Protein AF-A0A8S2Y217-F1 (afdb_monomer_lite)

Sequence (76 aa):
MLKLDKTIRDFVEKLRQCLPKQCKLPRSDYGSPAILQYYLHQLQDILKFQDLQDVFYCFRKLDNAIFFFLMREQCM

Secondary structure (DSSP, 8-state):
-------HHHHHHHHHHHS-S------GGG-HHHHHHHHHHHTHHHHT-TTHHHHHHHHHHHHHHHHHHHHHHHT-

Radius of gyration: 17.83 Å; chains: 1; bounding box: 34×36×47 Å

Structure (mmCIF, N/CA/C/O backbone):
data_AF-A0A8S2Y217-F1
#
_entry.id   AF-A0A8S2Y217-F1
#
loop_
_atom_site.group_PDB
_atom_site.id
_atom_site.type_symbol
_atom_site.label_atom_id
_atom_site.label_alt_id
_atom_site.label_comp_id
_atom_site.label_asym_id
_atom_site.label_entity_id
_atom_site.label_seq_id
_atom_site.pdbx_PDB_ins_code
_atom_site.Cartn_x
_atom_site.Cartn_y
_atom_site.Cartn_z
_atom_site.occupancy
_atom_site.B_iso_or_equiv
_atom_site.auth_seq_id
_atom_site.auth_comp_id
_atom_site.auth_asym_id
_atom_site.auth_atom_id
_atom_site.pdbx_PDB_model_num
ATOM 1 N N . MET A 1 1 ? -12.863 17.071 18.177 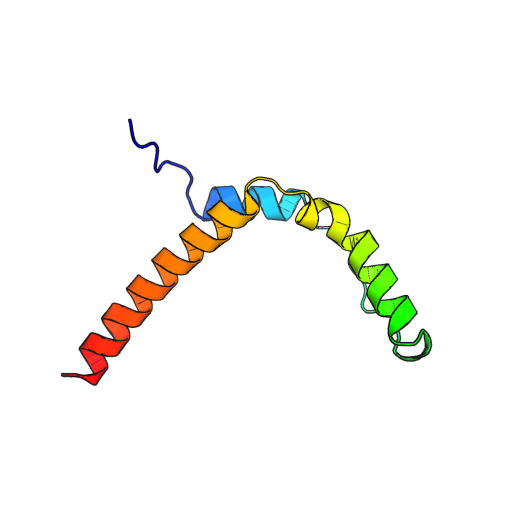1.00 31.25 1 MET A N 1
ATOM 2 C CA . MET A 1 1 ? -13.618 16.521 17.029 1.00 31.25 1 MET A CA 1
ATOM 3 C C . MET A 1 1 ? -12.726 15.512 16.303 1.00 31.25 1 MET A C 1
ATOM 5 O O . MET A 1 1 ? -12.091 15.846 15.314 1.00 31.25 1 MET A O 1
ATOM 9 N N . LEU A 1 2 ? -12.586 14.304 16.862 1.00 31.34 2 LEU A N 1
ATOM 10 C CA . LEU A 1 2 ? -11.761 13.227 16.298 1.00 31.34 2 LEU A CA 1
ATOM 11 C C . LEU A 1 2 ? -12.609 12.454 15.282 1.00 31.34 2 LEU A C 1
ATOM 13 O O . LEU A 1 2 ? -13.356 11.554 15.651 1.00 31.34 2 LEU A O 1
ATOM 17 N N . LYS A 1 3 ? -12.537 12.850 14.008 1.00 36.28 3 LYS A N 1
ATOM 18 C CA . LYS A 1 3 ? -13.165 12.119 12.900 1.00 36.28 3 LYS A CA 1
ATOM 19 C C . LYS A 1 3 ? -12.360 10.847 12.603 1.00 36.28 3 LYS A C 1
ATOM 21 O O . LYS A 1 3 ? -11.527 10.842 11.704 1.00 36.28 3 LYS A O 1
ATOM 26 N N . LEU A 1 4 ? -12.596 9.774 13.353 1.00 51.78 4 LEU A N 1
ATOM 27 C CA . LEU A 1 4 ? -12.263 8.412 12.915 1.00 51.78 4 LEU A CA 1
ATOM 28 C C . LEU A 1 4 ? -13.444 7.870 12.100 1.00 51.78 4 LEU A C 1
ATOM 30 O O . LEU A 1 4 ? -14.170 6.999 12.553 1.00 51.78 4 LEU A O 1
ATOM 34 N N . ASP A 1 5 ? -13.654 8.442 10.916 1.00 54.22 5 ASP A N 1
ATOM 35 C CA . ASP A 1 5 ? -14.790 8.115 10.034 1.00 54.22 5 ASP A CA 1
ATOM 36 C C . ASP A 1 5 ? -14.322 7.747 8.614 1.00 54.22 5 ASP A C 1
ATOM 38 O O . ASP A 1 5 ? -15.041 7.892 7.631 1.00 54.22 5 ASP A O 1
ATOM 42 N N . LYS A 1 6 ? -13.057 7.326 8.476 1.00 61.16 6 LYS A N 1
ATOM 43 C CA . LYS A 1 6 ? -12.569 6.666 7.260 1.00 61.16 6 LYS A CA 1
ATOM 44 C C . LYS A 1 6 ? -12.354 5.198 7.595 1.00 61.16 6 LYS A C 1
ATOM 46 O O . LYS A 1 6 ? -11.484 4.855 8.397 1.00 61.16 6 LYS A O 1
ATOM 51 N N . THR A 1 7 ? -13.163 4.336 7.000 1.00 74.81 7 THR A N 1
ATOM 52 C CA . THR A 1 7 ? -13.061 2.886 7.163 1.00 74.81 7 THR A CA 1
ATOM 53 C C . THR A 1 7 ? -11.850 2.360 6.388 1.00 74.81 7 THR A C 1
ATOM 55 O O . THR A 1 7 ? -11.467 2.936 5.370 1.00 74.81 7 THR A O 1
ATOM 58 N N . ILE A 1 8 ? -11.269 1.223 6.799 1.00 80.06 8 ILE A N 1
ATOM 59 C CA . ILE A 1 8 ? -10.200 0.536 6.033 1.00 80.06 8 ILE A CA 1
ATOM 60 C C . ILE A 1 8 ? -10.621 0.346 4.566 1.00 80.06 8 ILE A C 1
ATOM 62 O O . ILE A 1 8 ? -9.814 0.506 3.656 1.00 80.06 8 ILE A O 1
ATOM 66 N N . ARG A 1 9 ? -11.914 0.099 4.327 1.00 84.12 9 ARG A N 1
ATOM 67 C CA . ARG A 1 9 ? -12.510 0.013 2.991 1.00 84.12 9 ARG A CA 1
ATOM 68 C C . ARG A 1 9 ? -12.288 1.268 2.139 1.00 84.12 9 ARG A C 1
ATOM 70 O O . ARG A 1 9 ? -11.927 1.140 0.974 1.00 84.12 9 ARG A O 1
ATOM 77 N N . ASP A 1 10 ? -12.473 2.459 2.703 1.00 86.00 10 ASP A N 1
ATOM 78 C CA . ASP A 1 10 ? -12.340 3.723 1.965 1.00 86.00 10 ASP A CA 1
ATOM 79 C C . ASP A 1 10 ? -10.883 3.989 1.584 1.00 86.00 10 ASP A C 1
ATOM 81 O O . ASP A 1 10 ? -10.587 4.498 0.502 1.00 86.00 10 ASP A O 1
ATOM 85 N N . PHE A 1 11 ? -9.960 3.597 2.462 1.00 84.75 11 PHE A N 1
ATOM 86 C CA . PHE A 1 11 ? -8.531 3.614 2.181 1.00 84.75 11 PHE A CA 1
ATOM 87 C C . PHE A 1 11 ? -8.146 2.622 1.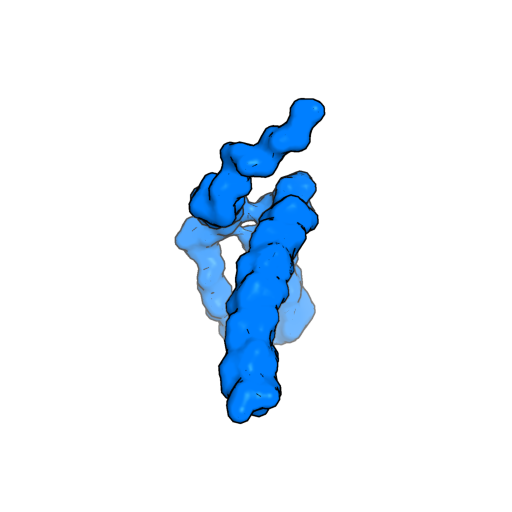081 1.00 84.75 11 PHE A C 1
ATOM 89 O O . PHE A 1 11 ? -7.408 2.987 0.168 1.00 84.75 11 PHE A O 1
ATOM 96 N N . VAL A 1 12 ? -8.676 1.397 1.125 1.00 86.69 12 VAL A 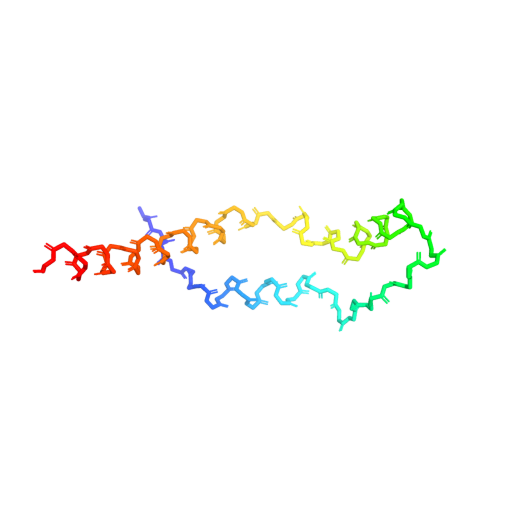N 1
ATOM 97 C CA . VAL A 1 12 ? -8.422 0.370 0.105 1.00 86.69 12 VAL A CA 1
ATOM 98 C C . VAL A 1 12 ? -8.966 0.793 -1.260 1.00 86.69 12 VAL A C 1
ATOM 100 O O . VAL A 1 12 ? -8.257 0.650 -2.251 1.00 86.69 12 VAL A O 1
ATOM 103 N N . GLU A 1 13 ? -10.166 1.375 -1.339 1.00 88.81 13 GLU A N 1
ATOM 104 C CA . GLU A 1 13 ? -10.702 1.874 -2.616 1.00 88.81 13 GLU A CA 1
ATOM 105 C C . GLU A 1 13 ? -9.881 3.036 -3.181 1.00 88.81 13 GLU A C 1
ATOM 107 O O . GLU A 1 13 ? -9.613 3.068 -4.381 1.00 88.81 13 GLU A O 1
ATOM 112 N N . LYS A 1 14 ? -9.412 3.960 -2.335 1.00 87.31 14 LYS A N 1
ATOM 113 C CA . LYS A 1 14 ? -8.513 5.038 -2.777 1.00 87.31 14 LYS A CA 1
ATOM 114 C C . LYS A 1 14 ? -7.175 4.501 -3.275 1.00 87.31 14 LYS A C 1
ATOM 116 O O . LYS A 1 14 ? -6.716 4.904 -4.338 1.00 87.31 14 LYS A O 1
ATOM 121 N N . LEU A 1 15 ? -6.578 3.546 -2.564 1.00 86.94 15 LEU A N 1
ATOM 122 C CA . LEU A 1 15 ? -5.342 2.899 -3.009 1.00 86.94 15 LEU A CA 1
ATOM 123 C C . LEU A 1 15 ? -5.538 2.123 -4.310 1.00 86.94 15 LEU A C 1
ATOM 125 O O . LEU A 1 15 ? -4.672 2.166 -5.179 1.00 86.94 15 LEU A O 1
ATOM 129 N N . ARG A 1 16 ? -6.693 1.472 -4.487 1.00 88.31 16 ARG A N 1
ATOM 130 C CA . ARG A 1 16 ? -7.064 0.790 -5.732 1.00 88.31 16 ARG A CA 1
ATOM 131 C C . ARG A 1 16 ? -7.112 1.742 -6.923 1.00 88.31 16 ARG A C 1
ATOM 133 O O . ARG A 1 16 ? -6.760 1.334 -8.023 1.00 88.31 16 ARG A O 1
ATOM 140 N N . GLN A 1 17 ? -7.518 2.992 -6.711 1.00 88.31 17 GLN A N 1
ATOM 141 C CA . GLN A 1 17 ? -7.520 4.022 -7.754 1.00 88.31 17 GLN A CA 1
ATOM 142 C C . GLN A 1 17 ? -6.110 4.522 -8.096 1.00 88.31 17 GLN A C 1
ATOM 144 O O . GLN A 1 17 ? -5.865 4.871 -9.247 1.00 88.31 17 GLN A O 1
ATOM 149 N N . CYS A 1 18 ? -5.190 4.534 -7.127 1.00 87.69 18 CYS A N 1
ATOM 150 C CA . CYS A 1 18 ? -3.787 4.913 -7.335 1.00 87.69 18 CYS A CA 1
ATOM 151 C C . CYS A 1 18 ? -2.915 3.773 -7.890 1.00 87.69 18 CYS A C 1
ATOM 153 O O . CYS A 1 18 ? -1.800 4.021 -8.343 1.00 87.69 18 CYS A O 1
ATOM 155 N N . LEU A 1 19 ? -3.385 2.525 -7.831 1.00 88.06 19 LEU A N 1
ATOM 156 C CA . LEU A 1 19 ? -2.675 1.372 -8.379 1.00 88.06 19 LEU A CA 1
ATOM 157 C C . LEU A 1 19 ? -2.725 1.381 -9.920 1.00 88.06 19 LEU A C 1
ATOM 159 O O . LEU A 1 19 ? -3.781 1.639 -10.508 1.00 88.06 19 LEU A O 1
ATOM 163 N N . PRO A 1 20 ? -1.619 1.035 -10.605 1.00 88.88 20 PRO A 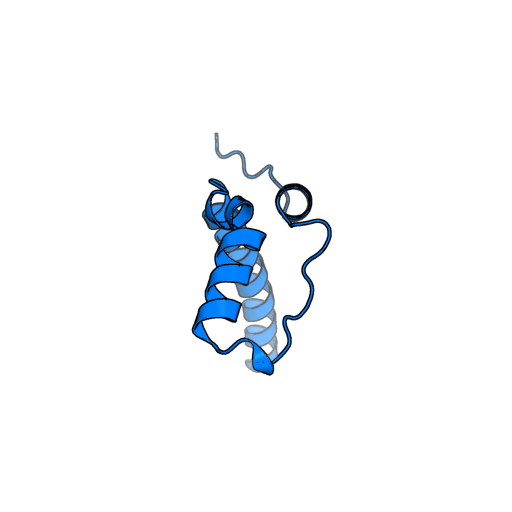N 1
ATOM 164 C CA . PRO A 1 20 ? -1.634 0.881 -12.052 1.00 88.88 20 PRO A CA 1
ATOM 165 C C . PRO A 1 20 ? -2.586 -0.254 -12.449 1.00 88.88 20 PRO A C 1
ATOM 167 O O . PRO A 1 20 ? -2.584 -1.332 -11.852 1.00 88.88 20 PRO A O 1
ATOM 170 N N . LYS A 1 21 ? -3.373 -0.044 -13.513 1.00 84.81 21 LYS A N 1
ATOM 171 C CA . LYS A 1 21 ? -4.319 -1.054 -14.032 1.00 84.81 21 LYS A CA 1
ATOM 172 C C . LYS A 1 21 ? -3.634 -2.369 -14.412 1.00 84.81 21 LYS A C 1
ATOM 174 O O . LYS A 1 21 ? -4.267 -3.420 -14.405 1.00 84.81 21 LYS A O 1
ATOM 179 N N . GLN A 1 22 ? -2.363 -2.296 -14.800 1.00 83.62 22 GLN A N 1
ATOM 180 C CA . GLN A 1 22 ? -1.538 -3.441 -15.150 1.00 83.62 22 GLN A CA 1
ATOM 181 C C . GLN A 1 22 ? -0.121 -3.210 -14.630 1.00 83.62 22 GLN A C 1
ATOM 183 O O . GLN A 1 22 ? 0.524 -2.241 -15.014 1.00 83.62 22 GLN A O 1
ATOM 188 N N . CYS A 1 23 ? 0.378 -4.132 -13.813 1.00 87.00 23 CYS A N 1
ATOM 189 C CA . CYS A 1 23 ? 1.784 -4.212 -13.434 1.00 87.00 23 CYS A CA 1
ATOM 190 C C . CYS A 1 23 ? 2.268 -5.613 -13.818 1.00 87.00 23 CYS A C 1
ATOM 192 O O . CYS A 1 23 ? 1.870 -6.602 -13.203 1.00 87.00 23 CYS A O 1
ATOM 194 N N . LYS A 1 24 ? 3.026 -5.717 -14.916 1.00 86.12 24 LYS A N 1
ATOM 195 C CA . LYS A 1 24 ? 3.535 -7.007 -15.407 1.00 86.12 24 LYS A CA 1
ATOM 196 C C . LYS A 1 24 ? 4.789 -7.368 -14.624 1.00 86.12 24 LYS A C 1
ATOM 198 O O . LYS A 1 24 ? 5.545 -6.481 -14.249 1.00 86.12 24 LYS A O 1
ATOM 203 N N . LEU A 1 25 ? 5.047 -8.661 -14.446 1.00 86.38 25 LEU A N 1
ATOM 204 C CA . LEU A 1 25 ? 6.339 -9.110 -13.938 1.00 86.38 25 LEU A CA 1
ATOM 205 C C . LEU A 1 25 ? 7.396 -8.967 -15.047 1.00 86.38 25 LEU A C 1
ATOM 207 O O . LEU A 1 25 ? 7.284 -9.650 -16.072 1.00 86.38 25 LEU A O 1
ATOM 211 N N . PRO A 1 26 ? 8.392 -8.071 -14.892 1.00 85.12 26 PRO A N 1
ATOM 212 C CA . PRO A 1 26 ? 9.486 -7.965 -15.843 1.00 85.12 26 PRO A CA 1
ATOM 213 C C . PRO A 1 26 ? 10.321 -9.250 -15.815 1.00 85.12 26 PRO A C 1
ATOM 215 O O . PRO A 1 26 ? 10.491 -9.881 -14.772 1.00 85.12 26 PRO A O 1
ATOM 218 N N . ARG A 1 27 ? 10.829 -9.653 -16.982 1.00 84.50 27 ARG A N 1
ATOM 219 C CA . ARG A 1 27 ? 11.676 -10.847 -17.108 1.00 84.50 27 ARG A CA 1
ATOM 220 C C . ARG A 1 27 ? 12.994 -10.659 -16.354 1.00 84.50 27 ARG A C 1
ATOM 222 O O . ARG A 1 27 ? 13.523 -9.552 -16.286 1.00 84.50 27 ARG A O 1
ATOM 229 N N . SER A 1 28 ? 13.561 -11.749 -15.847 1.00 77.81 28 SER A N 1
ATOM 230 C CA . SER A 1 28 ? 14.843 -11.708 -15.131 1.00 77.81 28 SER A CA 1
ATOM 231 C C . SER A 1 28 ? 16.004 -11.192 -15.995 1.00 77.81 28 SER A C 1
ATOM 233 O O . SER A 1 28 ? 16.971 -10.657 -15.459 1.00 77.81 28 SER A O 1
ATOM 235 N N . ASP A 1 29 ? 15.872 -11.269 -17.323 1.00 83.69 29 ASP A N 1
ATOM 236 C CA . ASP A 1 29 ? 16.886 -10.844 -18.298 1.00 83.69 29 ASP A CA 1
ATOM 237 C C . ASP A 1 29 ? 17.145 -9.325 -18.309 1.00 83.69 29 ASP A C 1
ATOM 239 O O . ASP A 1 29 ? 18.186 -8.883 -18.788 1.00 83.69 29 ASP A O 1
ATOM 243 N N . TYR A 1 30 ? 16.227 -8.507 -17.777 1.00 80.00 30 TYR A N 1
ATOM 244 C CA . TYR A 1 30 ? 16.378 -7.044 -17.748 1.00 80.00 30 TYR A CA 1
ATOM 245 C C . TYR A 1 30 ? 17.408 -6.555 -16.710 1.00 80.00 30 TYR A C 1
ATOM 247 O O . TYR A 1 30 ? 17.859 -5.412 -16.786 1.00 80.00 30 TYR A O 1
ATOM 255 N N . GLY A 1 31 ? 17.797 -7.401 -15.750 1.00 88.12 31 GLY A N 1
ATOM 256 C CA . GLY A 1 31 ? 18.707 -7.041 -14.660 1.00 88.12 31 GLY A CA 1
ATOM 257 C C . GLY A 1 31 ? 18.036 -6.244 -13.532 1.00 88.12 31 GLY A C 1
ATOM 258 O O . GLY A 1 31 ? 17.066 -5.509 -13.732 1.00 88.12 31 GLY A O 1
ATOM 259 N N . SER A 1 32 ? 18.564 -6.377 -12.309 1.00 89.00 32 SER A N 1
ATOM 260 C CA . SER A 1 32 ? 17.967 -5.779 -11.104 1.00 89.00 32 SER A CA 1
ATOM 261 C C . SER A 1 32 ? 17.775 -4.251 -11.154 1.00 89.00 32 SER A C 1
ATOM 263 O O . SER A 1 32 ? 16.729 -3.800 -10.678 1.00 89.00 32 SER A O 1
ATOM 265 N N . PRO A 1 33 ? 18.664 -3.431 -11.763 1.00 91.38 33 PRO A N 1
ATOM 266 C CA . PRO A 1 33 ? 18.464 -1.981 -11.801 1.00 91.38 33 PRO A CA 1
ATOM 267 C C . PRO A 1 33 ? 17.289 -1.572 -12.695 1.00 91.38 33 PRO A C 1
ATOM 269 O O . PRO A 1 33 ? 16.521 -0.683 -12.337 1.00 91.38 33 PRO A O 1
ATOM 272 N N . ALA A 1 34 ? 17.112 -2.239 -13.840 1.00 88.56 34 ALA A N 1
ATOM 273 C CA . ALA A 1 34 ? 16.016 -1.946 -14.759 1.00 88.56 34 ALA A CA 1
ATOM 274 C C . ALA A 1 34 ? 14.662 -2.370 -14.172 1.00 88.56 34 ALA A C 1
ATOM 276 O O . ALA A 1 34 ? 13.674 -1.649 -14.297 1.00 88.56 34 ALA A O 1
ATOM 277 N N . ILE A 1 35 ? 14.632 -3.510 -13.474 1.00 91.62 35 ILE A N 1
ATOM 278 C CA . ILE A 1 35 ? 13.443 -3.993 -12.762 1.00 91.62 35 ILE A CA 1
ATOM 279 C C . ILE A 1 35 ? 13.034 -3.005 -11.660 1.00 91.62 35 ILE A C 1
ATOM 281 O O . ILE A 1 35 ? 11.854 -2.679 -11.532 1.00 91.62 35 ILE A O 1
ATOM 285 N N . LEU A 1 36 ? 13.997 -2.478 -10.896 1.00 91.06 36 LEU A N 1
ATOM 286 C CA . LEU A 1 36 ? 13.722 -1.465 -9.877 1.00 91.06 36 LEU A CA 1
ATOM 287 C C . LEU A 1 36 ? 13.140 -0.186 -10.493 1.00 91.06 36 LEU A C 1
ATOM 289 O O . LEU A 1 36 ? 12.122 0.310 -10.016 1.00 91.06 36 LEU A O 1
ATOM 293 N N . GLN A 1 37 ? 13.748 0.322 -11.569 1.00 91.62 37 GLN A N 1
ATOM 294 C CA . GLN A 1 37 ? 13.259 1.513 -12.273 1.00 91.62 37 GLN A CA 1
ATOM 295 C C . GLN A 1 37 ? 11.838 1.316 -12.819 1.00 91.62 37 GLN A C 1
ATOM 297 O O . GLN A 1 37 ? 11.005 2.215 -12.710 1.00 91.62 37 GLN A O 1
ATOM 302 N N . TYR A 1 38 ? 11.530 0.122 -13.339 1.00 91.69 38 TYR A N 1
ATOM 303 C CA . TYR A 1 38 ? 10.178 -0.232 -13.768 1.00 91.69 38 TYR A CA 1
ATOM 304 C C . TYR A 1 38 ? 9.168 -0.098 -12.621 1.00 91.69 38 TYR A C 1
ATOM 306 O O . TYR A 1 38 ? 8.162 0.593 -12.776 1.00 91.69 38 TYR A O 1
ATOM 314 N N . TYR A 1 39 ? 9.443 -0.692 -11.456 1.00 91.75 39 TYR A N 1
ATOM 315 C CA . TYR A 1 39 ? 8.531 -0.602 -10.312 1.00 91.75 39 TYR A CA 1
ATOM 316 C C . TYR A 1 39 ? 8.425 0.813 -9.740 1.00 91.75 39 TYR A C 1
ATOM 318 O O . TYR A 1 39 ? 7.322 1.237 -9.403 1.00 91.75 39 TYR A O 1
ATOM 326 N N . LEU A 1 40 ? 9.528 1.565 -9.676 1.00 91.19 40 LEU A N 1
ATOM 327 C CA . LEU A 1 40 ? 9.511 2.962 -9.230 1.00 91.19 40 LEU A CA 1
ATOM 328 C C . LEU A 1 40 ? 8.616 3.831 -10.115 1.00 91.19 40 LEU A C 1
ATOM 330 O O . LEU A 1 40 ? 7.896 4.682 -9.599 1.00 91.19 40 LEU A O 1
ATOM 334 N N . HIS A 1 41 ? 8.631 3.598 -11.428 1.00 90.69 41 HIS A N 1
ATOM 335 C CA . HIS A 1 41 ? 7.760 4.306 -12.358 1.00 90.69 41 HIS A CA 1
ATOM 336 C C . HIS A 1 41 ? 6.296 3.851 -12.241 1.00 90.69 41 HIS A C 1
ATOM 338 O O . HIS A 1 41 ? 5.403 4.686 -12.142 1.00 90.69 41 HIS A O 1
ATOM 344 N N . GLN A 1 42 ? 6.040 2.539 -12.193 1.00 90.81 42 GLN A N 1
ATOM 345 C CA . GLN A 1 42 ? 4.678 1.986 -12.122 1.00 90.81 42 GLN A CA 1
ATOM 346 C C . GLN A 1 42 ? 3.954 2.307 -10.807 1.00 90.81 42 GLN A C 1
ATOM 348 O O . GLN A 1 42 ? 2.734 2.441 -10.791 1.00 90.81 42 GLN A O 1
ATOM 353 N N . LEU A 1 43 ? 4.688 2.409 -9.698 1.00 90.38 43 LEU A N 1
ATOM 354 C CA . LEU A 1 43 ? 4.134 2.627 -8.357 1.00 90.38 43 LEU A CA 1
ATOM 355 C C . LEU A 1 43 ? 4.289 4.081 -7.888 1.00 90.38 43 LEU A C 1
ATOM 357 O O . LEU A 1 43 ? 4.046 4.383 -6.718 1.00 90.38 43 LEU A O 1
ATOM 361 N N . GLN A 1 44 ? 4.682 4.991 -8.782 1.00 90.88 44 GLN A N 1
ATOM 362 C CA . GLN A 1 44 ? 4.976 6.381 -8.441 1.00 90.88 44 GLN A CA 1
ATOM 363 C C . GLN A 1 44 ? 3.782 7.095 -7.788 1.00 90.88 44 GLN A C 1
ATOM 365 O O . GLN A 1 44 ? 3.968 7.886 -6.863 1.00 90.88 44 GLN A O 1
ATOM 370 N N . ASP A 1 45 ? 2.563 6.799 -8.233 1.00 87.56 45 ASP A N 1
ATOM 371 C CA . ASP A 1 45 ? 1.345 7.430 -7.717 1.00 87.56 45 ASP A CA 1
ATOM 372 C C . ASP A 1 45 ? 0.991 6.955 -6.302 1.00 87.56 45 ASP A C 1
ATOM 374 O O . ASP A 1 45 ? 0.480 7.732 -5.497 1.00 87.56 45 ASP A O 1
ATOM 378 N N . ILE A 1 46 ? 1.353 5.718 -5.952 1.00 88.19 46 ILE A N 1
ATOM 379 C CA . ILE A 1 46 ? 1.219 5.194 -4.584 1.00 88.19 46 ILE A CA 1
ATOM 380 C C . ILE A 1 46 ? 2.244 5.853 -3.664 1.00 88.19 46 ILE A C 1
ATOM 382 O O . ILE A 1 46 ? 1.916 6.219 -2.540 1.00 88.19 46 ILE A O 1
ATOM 386 N N . LEU A 1 47 ? 3.479 6.048 -4.138 1.00 85.69 47 LEU A N 1
ATOM 387 C CA . LEU A 1 47 ? 4.527 6.716 -3.358 1.00 85.69 47 LEU A CA 1
ATOM 388 C C . LEU A 1 47 ? 4.183 8.181 -3.053 1.00 85.69 47 LEU A C 1
ATOM 390 O O . LEU A 1 47 ? 4.605 8.713 -2.030 1.00 85.69 47 LEU A O 1
ATOM 394 N N . LYS A 1 48 ? 3.402 8.827 -3.925 1.00 86.56 48 LYS A N 1
ATOM 395 C CA . LYS A 1 48 ? 2.895 10.195 -3.739 1.00 86.56 48 LYS A CA 1
ATOM 396 C C . LYS A 1 48 ? 1.595 10.259 -2.930 1.00 86.56 48 LYS A C 1
ATOM 398 O O . LYS A 1 48 ? 1.080 11.353 -2.705 1.00 86.56 48 LYS A O 1
ATOM 403 N N . PHE A 1 49 ? 1.043 9.123 -2.507 1.00 87.19 49 PHE A N 1
ATOM 404 C CA . PHE A 1 49 ? -0.216 9.085 -1.778 1.00 87.19 49 PHE A CA 1
ATOM 405 C C . PHE A 1 49 ? -0.040 9.670 -0.369 1.00 87.19 49 PHE A C 1
ATOM 407 O O . PHE A 1 49 ? 0.573 9.066 0.508 1.00 87.19 49 PHE A O 1
ATOM 414 N N . GLN A 1 50 ? -0.590 10.865 -0.148 1.00 82.12 50 GLN A N 1
ATOM 415 C CA . GLN A 1 50 ? -0.407 11.627 1.093 1.00 82.12 50 GLN A CA 1
ATOM 416 C C . GLN A 1 50 ? -0.980 10.913 2.331 1.00 82.12 50 GLN A C 1
ATOM 418 O O . GLN A 1 50 ? -0.400 10.993 3.411 1.00 82.12 50 GLN A O 1
ATOM 423 N N . ASP A 1 51 ? -2.067 10.156 2.158 1.00 83.88 51 ASP A N 1
ATOM 424 C CA . ASP A 1 51 ? -2.758 9.436 3.236 1.00 83.88 51 ASP A CA 1
ATOM 425 C C . ASP A 1 51 ? -2.108 8.056 3.536 1.00 83.88 51 ASP A C 1
ATOM 427 O O . ASP A 1 51 ? -2.652 7.276 4.317 1.00 83.88 51 ASP A O 1
ATOM 431 N N . LEU A 1 52 ? -0.958 7.701 2.937 1.00 85.62 52 LEU A N 1
ATOM 432 C CA . LEU A 1 52 ? -0.374 6.351 3.063 1.00 85.62 52 LEU A CA 1
ATOM 433 C C . LEU A 1 52 ? -0.005 5.993 4.513 1.00 85.62 52 LEU A C 1
ATOM 435 O O . LEU A 1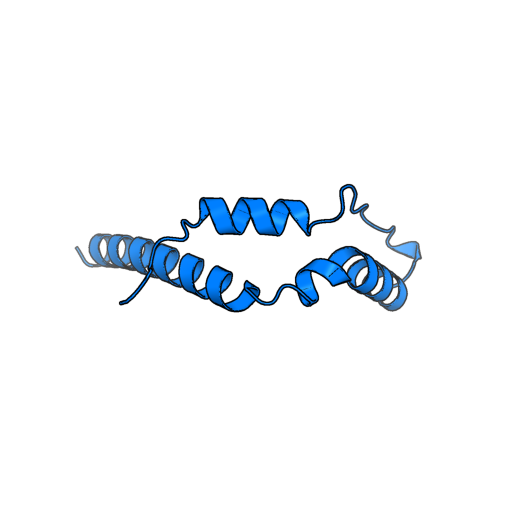 52 ? -0.151 4.847 4.933 1.00 85.62 52 LEU A O 1
ATOM 439 N N . GLN A 1 53 ? 0.433 6.972 5.307 1.00 86.81 53 GLN A N 1
ATOM 440 C CA . GLN A 1 53 ? 0.728 6.749 6.726 1.00 86.81 53 GLN A CA 1
ATOM 441 C C . GLN A 1 53 ? -0.531 6.431 7.544 1.00 86.81 53 GLN A C 1
ATOM 443 O O . GLN A 1 53 ? -0.489 5.545 8.400 1.00 86.81 53 GLN A O 1
ATOM 448 N N . ASP A 1 54 ? -1.656 7.086 7.246 1.00 86.69 54 ASP A N 1
ATOM 449 C CA . ASP A 1 54 ? -2.936 6.822 7.911 1.00 86.69 54 ASP A CA 1
ATOM 450 C C . ASP A 1 54 ? -3.446 5.414 7.592 1.00 86.69 54 ASP A C 1
ATOM 452 O O . ASP A 1 54 ? -3.941 4.710 8.475 1.00 86.69 54 ASP A O 1
ATOM 456 N N . VAL A 1 55 ? -3.245 4.962 6.349 1.00 86.19 55 VAL A N 1
ATOM 457 C CA . VAL A 1 55 ? -3.518 3.579 5.937 1.00 86.19 55 VAL A CA 1
ATOM 458 C C . VAL A 1 55 ? -2.740 2.604 6.824 1.00 86.19 55 VAL A C 1
ATOM 460 O O . VAL A 1 55 ? -3.333 1.697 7.414 1.00 86.19 55 VAL A O 1
ATOM 463 N N . PHE A 1 56 ? -1.421 2.788 6.950 1.00 88.88 56 PHE A N 1
ATOM 464 C CA . PHE A 1 56 ? -0.583 1.908 7.770 1.00 88.88 56 PHE A CA 1
ATOM 465 C C . PHE A 1 56 ? -0.986 1.931 9.244 1.00 88.88 56 PHE A C 1
ATOM 467 O O . PHE A 1 56 ? -0.979 0.892 9.904 1.00 88.88 56 PHE A O 1
ATOM 474 N N . TYR A 1 57 ? -1.384 3.092 9.761 1.00 89.44 57 TYR A N 1
ATOM 475 C CA . TYR A 1 57 ? -1.880 3.216 11.125 1.00 89.44 57 TYR A CA 1
ATOM 476 C C . TYR A 1 57 ? -3.184 2.432 11.346 1.00 89.44 57 TYR A C 1
ATOM 478 O O . TYR A 1 57 ? -3.315 1.728 12.351 1.00 89.44 57 TYR A O 1
ATOM 486 N N . CYS A 1 58 ? -4.125 2.490 10.400 1.00 88.00 58 CYS A N 1
ATOM 487 C CA . CYS A 1 58 ? -5.358 1.705 10.445 1.00 88.00 58 CYS A CA 1
ATOM 488 C C . CYS A 1 58 ? -5.090 0.193 10.412 1.00 88.00 58 CYS A C 1
ATOM 490 O O . CYS A 1 58 ? -5.667 -0.537 11.219 1.00 88.00 58 CYS A O 1
ATOM 492 N N . PHE A 1 59 ? -4.187 -0.278 9.545 1.00 89.44 59 PHE A N 1
ATOM 493 C CA . PHE A 1 59 ? -3.801 -1.694 9.515 1.00 89.44 59 PHE A CA 1
ATOM 494 C C . PHE A 1 59 ? -3.094 -2.130 10.797 1.00 89.44 59 PHE A C 1
ATOM 496 O O . PHE A 1 59 ? -3.421 -3.184 11.332 1.00 89.44 59 PHE A O 1
ATOM 503 N N . ARG A 1 60 ? -2.202 -1.302 11.354 1.00 92.06 60 ARG A N 1
ATOM 504 C CA . ARG A 1 60 ? -1.544 -1.595 12.636 1.00 92.06 60 ARG A CA 1
ATOM 505 C C . ARG A 1 60 ? -2.550 -1.724 13.780 1.00 92.06 60 ARG A C 1
ATOM 507 O O . ARG A 1 60 ? -2.388 -2.581 14.639 1.00 92.06 60 ARG A O 1
ATOM 514 N N . LYS A 1 61 ? -3.591 -0.887 13.812 1.00 90.56 61 LYS A N 1
ATOM 515 C CA . LYS A 1 61 ? -4.665 -1.012 14.811 1.00 90.56 61 LYS A CA 1
ATOM 516 C C . LYS A 1 61 ? -5.409 -2.338 14.698 1.00 90.56 61 LYS A C 1
ATOM 518 O O . LYS A 1 61 ? -5.677 -2.957 15.723 1.00 90.56 61 LYS A O 1
ATOM 523 N N . LEU A 1 62 ? -5.741 -2.744 13.473 1.00 90.31 62 LEU A N 1
ATOM 524 C CA . LEU A 1 62 ? -6.405 -4.019 13.213 1.00 90.31 62 LEU A CA 1
ATOM 525 C C . LEU A 1 62 ? -5.521 -5.195 13.643 1.00 90.31 62 LEU A C 1
ATOM 527 O O . LEU A 1 62 ? -5.980 -6.067 14.374 1.00 90.31 62 LEU A O 1
ATOM 531 N N . ASP A 1 63 ? -4.256 -5.178 13.231 1.00 93.12 63 ASP A N 1
ATOM 532 C CA . ASP A 1 63 ? -3.282 -6.223 13.539 1.00 93.12 63 ASP A CA 1
ATOM 533 C C . ASP A 1 63 ? -3.062 -6.364 15.048 1.00 93.12 63 ASP A C 1
ATOM 535 O O . ASP A 1 63 ? -3.211 -7.451 15.594 1.00 93.12 63 ASP A O 1
ATOM 539 N N . ASN A 1 64 ? -2.862 -5.250 15.759 1.00 94.38 64 ASN A N 1
ATOM 540 C CA . ASN A 1 64 ? -2.732 -5.257 17.216 1.00 94.38 64 ASN A CA 1
ATOM 541 C C . ASN A 1 64 ? -3.974 -5.823 17.923 1.00 94.38 64 ASN A C 1
ATOM 543 O O . ASN A 1 64 ? -3.838 -6.458 18.967 1.00 94.38 64 ASN A O 1
ATOM 547 N N . ALA A 1 65 ? -5.178 -5.598 17.387 1.00 94.12 65 ALA A N 1
ATOM 548 C CA . ALA A 1 65 ? -6.397 -6.168 17.954 1.00 94.12 65 ALA A CA 1
ATOM 549 C C . ALA A 1 65 ? -6.434 -7.693 17.776 1.00 94.12 65 ALA A C 1
ATOM 551 O O . ALA A 1 65 ? -6.698 -8.410 18.738 1.00 94.12 65 ALA A O 1
ATOM 552 N N . ILE A 1 66 ? -6.113 -8.191 16.576 1.00 94.50 66 ILE A N 1
ATOM 553 C CA . ILE A 1 66 ? -6.019 -9.633 16.295 1.00 94.50 66 ILE A CA 1
ATOM 554 C C . ILE A 1 66 ? -4.933 -10.271 17.166 1.00 94.50 66 ILE A C 1
ATOM 556 O O . ILE A 1 66 ? -5.178 -11.283 17.820 1.00 94.50 66 ILE A O 1
ATOM 560 N N . PHE A 1 67 ? -3.758 -9.646 17.227 1.00 95.69 67 PHE A N 1
ATOM 561 C CA . PHE A 1 67 ? -2.635 -10.105 18.031 1.00 95.69 67 PHE A CA 1
ATOM 562 C C . PHE A 1 67 ? -2.984 -10.156 19.520 1.00 95.69 67 PHE A C 1
ATOM 564 O O . PHE A 1 67 ? -2.624 -11.111 20.198 1.00 95.69 67 PHE A O 1
ATOM 571 N N . PHE A 1 68 ? -3.736 -9.179 20.033 1.00 95.44 68 PHE A N 1
ATOM 572 C CA . PHE A 1 68 ? -4.208 -9.198 21.415 1.00 95.44 68 PHE A CA 1
ATOM 573 C C . PHE A 1 68 ? -5.104 -10.409 21.707 1.00 95.44 68 PHE A C 1
ATOM 575 O O . PHE A 1 68 ? -4.915 -11.068 22.729 1.00 95.44 68 PHE A O 1
ATOM 582 N N . PHE A 1 69 ? -6.049 -10.732 20.818 1.00 95.12 69 PHE A N 1
ATOM 583 C CA . PHE A 1 69 ? -6.892 -11.920 20.981 1.00 95.12 69 PHE A CA 1
ATOM 584 C C . PHE A 1 69 ? -6.073 -13.209 20.920 1.00 95.12 69 PHE A C 1
ATOM 586 O O . PHE A 1 69 ? -6.210 -14.047 21.8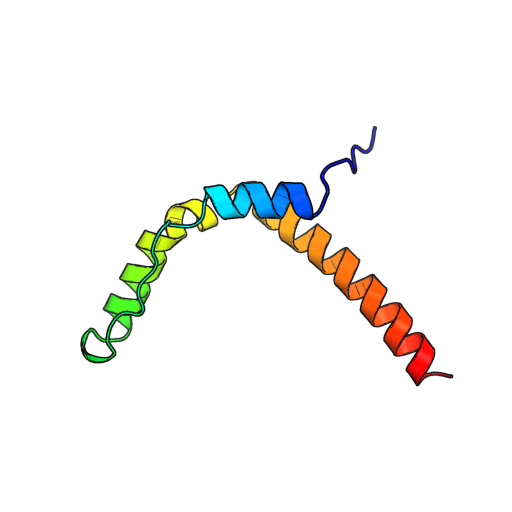05 1.00 95.12 69 PHE A O 1
ATOM 593 N N . LEU A 1 70 ? -5.165 -13.321 19.949 1.00 96.19 70 LEU A N 1
ATOM 594 C CA . LEU A 1 70 ? -4.280 -14.475 19.815 1.00 96.19 70 LEU A CA 1
ATOM 595 C C . LEU A 1 70 ? -3.404 -14.672 21.061 1.00 96.19 70 LEU A C 1
ATOM 597 O O . LEU A 1 70 ? -3.326 -15.772 21.596 1.00 96.19 70 LEU A O 1
ATOM 601 N N . MET A 1 71 ? -2.762 -13.606 21.547 1.00 95.44 71 MET A N 1
ATOM 602 C CA . MET A 1 71 ? -1.932 -13.660 22.753 1.00 95.44 71 MET A CA 1
ATOM 603 C C . MET A 1 71 ? -2.753 -14.043 23.981 1.00 95.44 71 MET A C 1
ATOM 605 O O . MET A 1 71 ? -2.289 -14.819 24.810 1.00 95.44 71 MET A O 1
ATOM 609 N N . ARG A 1 72 ? -3.984 -13.533 24.097 1.00 93.81 72 ARG A N 1
ATOM 610 C CA . ARG A 1 72 ? -4.890 -13.911 25.183 1.00 93.81 72 ARG A CA 1
ATOM 611 C C . ARG A 1 72 ? -5.224 -15.400 25.144 1.00 93.81 72 ARG A C 1
ATOM 613 O O . ARG A 1 72 ? -5.224 -16.027 26.195 1.00 93.81 72 ARG A O 1
ATOM 620 N N . GLU A 1 73 ? -5.511 -15.940 23.964 1.00 93.06 73 GLU A N 1
ATOM 621 C CA . GLU A 1 73 ? -5.801 -17.365 23.783 1.00 93.06 73 GLU A CA 1
ATOM 622 C C . GLU A 1 73 ? -4.581 -18.245 24.070 1.00 93.06 73 GLU A C 1
ATOM 624 O O . GLU A 1 73 ? -4.739 -19.299 24.665 1.00 93.06 73 GLU A O 1
ATOM 629 N N . GLN A 1 74 ? -3.368 -17.817 23.705 1.00 91.75 74 GLN A N 1
ATOM 630 C CA . GLN A 1 74 ? -2.144 -18.580 23.985 1.00 91.75 74 GLN A CA 1
ATOM 631 C C . GLN A 1 74 ? -1.689 -18.522 25.447 1.00 91.75 74 GLN A C 1
ATOM 633 O O . GLN A 1 74 ? -0.969 -19.409 25.901 1.00 91.75 74 GLN A O 1
ATOM 638 N N . CYS A 1 75 ? -2.047 -17.462 26.173 1.00 83.69 75 CYS A N 1
ATOM 639 C CA . CYS A 1 75 ? -1.740 -17.325 27.595 1.00 83.69 75 CYS A CA 1
ATOM 640 C C . CYS A 1 75 ? -2.784 -17.978 28.517 1.00 83.69 75 CYS A C 1
ATOM 642 O O . CYS A 1 75 ? -2.566 -17.985 29.730 1.00 83.69 75 CYS A O 1
ATOM 644 N N . MET A 1 76 ? -3.902 -18.467 27.971 1.00 61.03 76 MET A N 1
ATOM 645 C CA . MET A 1 76 ? -4.932 -19.214 28.699 1.00 61.03 76 MET A CA 1
ATOM 646 C C . MET A 1 76 ? -4.670 -20.717 28.613 1.00 61.03 76 MET A C 1
ATOM 648 O O . MET A 1 76 ? -4.845 -21.379 29.659 1.00 61.03 76 MET A O 1
#

InterPro domains:
  IPR008081 Cytoplasmic FMR1-interacting [PF05994] (3-75)
  IPR008081 Cytoplasmic FMR1-interacting [PTHR12195] (4-74)

Foldseek 3Di:
DDPPPQDLVNVVVVVVVQQAPDDDQDDCVCDDVSNVVSCCVRNVSVVVPPCVVVNVVNVVVVVVVVVVVVVVVVVD

Organism: NCBI:txid1234261

pLDDT: mean 84.57, std 13.26, range [31.25, 96.19]